Protein AF-X1TSG5-F1 (afdb_monomer)

Solvent-accessible surface area (backbone atoms only — not comparable to full-atom values): 7198 Å² total; per-residue (Å²): 142,58,68,67,60,51,55,52,48,51,54,51,50,53,53,55,69,56,29,47,89,87,35,92,50,82,91,77,89,54,82,40,67,74,37,71,34,46,45,53,66,36,71,48,29,76,45,75,22,54,73,94,37,72,34,69,42,41,59,42,37,41,36,32,68,44,58,48,45,35,33,45,34,32,36,32,93,88,38,83,46,71,48,82,48,80,35,95,41,50,51,71,53,76,47,78,49,90,60,38,81,38,64,100,52,42,22,39,51,62,38,53,35,34,37,26,32,57,57,55,45,58,86,82,37,48,35,36,27,58

Structure (mmCIF, N/CA/C/O backbone):
data_AF-X1TSG5-F1
#
_entry.id   AF-X1TSG5-F1
#
loop_
_atom_site.group_PDB
_atom_site.id
_atom_site.type_symbol
_atom_site.label_atom_id
_atom_site.label_alt_id
_atom_site.label_comp_id
_atom_site.label_asym_id
_atom_site.label_entity_id
_atom_site.label_seq_id
_atom_site.pdbx_PDB_ins_code
_atom_site.Cartn_x
_atom_site.Cartn_y
_atom_site.Cartn_z
_atom_site.occupancy
_atom_site.B_iso_or_equiv
_atom_site.auth_seq_id
_atom_site.auth_comp_id
_atom_site.auth_asym_id
_atom_site.auth_atom_id
_atom_site.pdbx_PDB_model_num
ATOM 1 N N . MET A 1 1 ? -18.269 -28.523 42.821 1.00 56.03 1 MET A N 1
ATOM 2 C CA . MET A 1 1 ? -18.105 -27.081 42.535 1.00 56.03 1 MET A CA 1
ATOM 3 C C . MET A 1 1 ? -17.450 -26.971 41.157 1.00 56.03 1 MET A C 1
ATOM 5 O O . MET A 1 1 ? -16.349 -26.470 41.062 1.00 56.03 1 MET A O 1
ATOM 9 N N . ASP A 1 2 ? -18.082 -27.504 40.095 1.00 59.28 2 ASP A N 1
ATOM 10 C CA . ASP A 1 2 ? -17.309 -27.972 38.916 1.00 59.28 2 ASP A CA 1
ATOM 11 C C . ASP A 1 2 ? -17.832 -27.508 37.549 1.00 59.28 2 ASP A C 1
ATOM 13 O O . ASP A 1 2 ? -17.050 -27.288 36.629 1.00 59.28 2 ASP A O 1
ATOM 17 N N . LYS A 1 3 ? -19.145 -27.295 37.386 1.00 55.69 3 LYS A N 1
ATOM 18 C CA . LYS A 1 3 ? -19.719 -26.964 36.066 1.00 55.69 3 LYS A CA 1
ATOM 19 C C . LYS A 1 3 ? -19.482 -25.511 35.636 1.00 55.69 3 LYS A C 1
ATOM 21 O O . LYS A 1 3 ? -19.275 -25.252 34.456 1.00 55.69 3 LYS A O 1
ATOM 26 N N . HIS A 1 4 ? -19.456 -24.569 36.581 1.00 54.28 4 HIS A N 1
ATOM 27 C CA . HIS A 1 4 ? -19.214 -23.151 36.277 1.00 54.28 4 HIS A CA 1
ATOM 28 C C . HIS A 1 4 ? -17.757 -22.871 35.878 1.00 54.28 4 HIS A C 1
ATOM 30 O O . HIS A 1 4 ? -17.516 -22.068 34.981 1.00 54.28 4 HIS A O 1
ATOM 36 N N . TYR A 1 5 ? -16.794 -23.578 36.477 1.00 60.38 5 TYR A N 1
ATOM 37 C CA . TYR A 1 5 ? -15.380 -23.460 36.112 1.00 60.38 5 TYR A CA 1
ATOM 38 C C . TYR A 1 5 ? -15.077 -24.081 34.745 1.00 60.38 5 TYR A C 1
ATOM 40 O O . TYR A 1 5 ? -14.277 -23.531 33.993 1.00 60.38 5 TYR A O 1
ATOM 48 N N . ALA A 1 6 ? -15.745 -25.184 34.393 1.00 64.56 6 ALA A N 1
ATOM 49 C CA . ALA A 1 6 ? -15.606 -25.803 33.078 1.00 64.56 6 ALA A CA 1
ATOM 50 C C . ALA A 1 6 ? -16.102 -24.881 31.947 1.00 64.56 6 ALA A C 1
ATOM 52 O O . ALA A 1 6 ? -15.381 -24.675 30.974 1.00 64.56 6 ALA A O 1
ATOM 53 N N . LEU A 1 7 ? -17.271 -24.249 32.114 1.00 62.59 7 LEU A N 1
ATOM 54 C CA . LEU A 1 7 ? -17.810 -23.284 31.143 1.00 62.59 7 LEU A CA 1
ATOM 55 C C . LEU A 1 7 ? -16.936 -22.025 31.020 1.00 62.59 7 LEU A C 1
ATOM 57 O O . LEU A 1 7 ? -16.691 -21.545 29.915 1.00 62.59 7 LEU A O 1
ATOM 61 N N . ALA A 1 8 ? -16.416 -21.512 32.140 1.00 73.19 8 ALA A N 1
ATOM 62 C CA . ALA A 1 8 ? -15.492 -20.379 32.127 1.00 73.19 8 ALA A CA 1
ATOM 63 C C . ALA A 1 8 ? -14.174 -20.720 31.409 1.00 73.19 8 ALA A C 1
ATOM 65 O O . ALA A 1 8 ? -13.664 -19.915 30.633 1.00 73.19 8 ALA A O 1
ATOM 66 N N . ARG A 1 9 ? -13.641 -21.931 31.618 1.00 77.06 9 ARG A N 1
ATOM 67 C CA . ARG A 1 9 ? -12.434 -22.417 30.937 1.00 77.06 9 ARG A CA 1
ATOM 68 C C . ARG A 1 9 ? -12.629 -22.514 29.427 1.00 77.06 9 ARG A C 1
ATOM 70 O O . ARG A 1 9 ? -11.741 -22.097 28.693 1.00 77.06 9 ARG A O 1
ATOM 77 N N . GLU A 1 10 ? -13.755 -23.045 28.960 1.00 78.69 10 GLU A N 1
ATOM 78 C CA . GLU A 1 10 ? -14.026 -23.145 27.521 1.00 78.69 10 GLU A CA 1
ATOM 79 C C . GLU A 1 10 ? -14.164 -21.772 26.861 1.00 78.69 10 GLU A C 1
ATOM 81 O O . GLU A 1 10 ? -13.574 -21.549 25.807 1.00 78.69 10 GLU A O 1
ATOM 86 N N . ALA A 1 11 ? -14.845 -20.824 27.509 1.00 77.19 11 ALA A N 1
ATOM 87 C CA . ALA A 1 11 ? -14.944 -19.451 27.017 1.00 77.19 11 ALA A CA 1
ATOM 88 C C . ALA A 1 11 ? -13.571 -18.754 26.947 1.00 77.19 11 ALA A C 1
ATOM 90 O O . ALA A 1 11 ? -13.265 -18.082 25.963 1.00 77.19 11 ALA A O 1
ATOM 91 N N . ILE A 1 12 ? -12.718 -18.954 27.958 1.00 76.25 12 ILE A N 1
ATOM 92 C CA . ILE A 1 12 ? -11.348 -18.418 27.981 1.00 76.25 12 ILE A CA 1
ATOM 93 C C . ILE A 1 12 ? -10.492 -19.051 26.879 1.00 76.25 12 ILE A C 1
ATOM 95 O O . ILE A 1 12 ? -9.780 -18.340 26.176 1.00 76.25 12 ILE A O 1
ATOM 99 N N . LEU A 1 13 ? -10.566 -20.371 26.693 1.00 74.31 13 LEU A N 1
ATOM 100 C CA . LEU A 1 13 ? -9.829 -21.063 25.633 1.00 74.31 13 LEU A CA 1
ATOM 101 C C . LEU A 1 13 ? -10.291 -20.616 24.243 1.00 74.31 13 LEU A C 1
ATOM 103 O O . LEU A 1 13 ? -9.451 -20.355 23.390 1.00 74.31 13 LEU A O 1
ATOM 107 N N . ALA A 1 14 ? -11.599 -20.465 24.027 1.00 69.94 14 ALA A N 1
ATOM 108 C CA . ALA A 1 14 ? -12.146 -19.953 22.774 1.00 69.94 14 ALA A CA 1
ATOM 109 C C . ALA A 1 14 ? -11.679 -18.514 22.487 1.00 69.94 14 ALA A C 1
ATOM 111 O O . ALA A 1 14 ? -11.278 -18.216 21.364 1.00 69.94 14 ALA A O 1
ATOM 112 N N . ALA A 1 15 ? -11.659 -17.645 23.504 1.00 67.44 15 ALA A N 1
ATOM 113 C CA . ALA A 1 15 ? -11.140 -16.284 2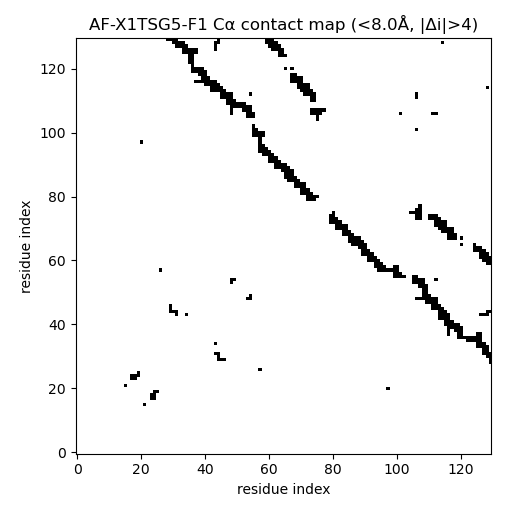3.379 1.00 67.44 15 ALA A CA 1
ATOM 114 C C . ALA A 1 15 ? -9.633 -16.266 23.068 1.00 67.44 15 ALA A C 1
ATOM 116 O O . ALA A 1 15 ? -9.199 -15.534 22.186 1.00 67.44 15 ALA A O 1
ATOM 117 N N . LEU A 1 16 ? -8.834 -17.113 23.724 1.00 66.56 16 LEU A N 1
ATOM 118 C CA . LEU A 1 16 ? -7.397 -17.232 23.452 1.00 66.56 16 LEU A CA 1
ATOM 119 C C . LEU A 1 16 ? -7.114 -17.764 22.041 1.00 66.56 16 LEU A C 1
ATOM 121 O O . LEU A 1 16 ? -6.202 -17.275 21.380 1.00 66.56 16 LEU A O 1
ATOM 125 N N . ILE A 1 17 ? -7.913 -18.717 21.554 1.00 65.69 17 ILE A N 1
ATOM 126 C CA . ILE A 1 17 ? -7.819 -19.229 20.178 1.00 65.69 17 ILE A CA 1
ATOM 127 C C . ILE A 1 17 ? -8.171 -18.136 19.156 1.00 65.69 17 ILE A C 1
ATOM 129 O O . ILE A 1 17 ? -7.580 -18.098 18.079 1.00 65.69 17 ILE A O 1
ATOM 133 N N . ALA A 1 18 ? -9.104 -17.239 19.489 1.00 64.69 18 ALA A N 1
ATOM 134 C CA . ALA A 1 18 ? -9.470 -16.112 18.634 1.00 64.69 18 ALA A CA 1
ATOM 135 C C . ALA A 1 18 ? -8.397 -15.008 18.597 1.00 64.69 18 ALA A C 1
ATOM 137 O O . ALA A 1 18 ? -8.350 -14.233 17.642 1.00 64.69 18 ALA A O 1
ATOM 138 N N . THR A 1 19 ? -7.508 -14.944 19.594 1.00 74.31 19 THR A N 1
ATOM 139 C CA . THR A 1 19 ? -6.415 -13.968 19.597 1.00 74.31 19 THR A CA 1
ATOM 140 C C . THR A 1 19 ? -5.240 -14.413 18.729 1.00 74.31 19 THR A C 1
ATOM 142 O O . THR A 1 19 ? -4.695 -15.505 18.886 1.00 74.31 19 THR A O 1
ATOM 145 N N . ARG A 1 20 ? -4.770 -13.527 17.849 1.00 72.31 20 ARG A N 1
ATOM 146 C CA . ARG A 1 20 ? -3.512 -13.681 17.115 1.00 72.31 20 ARG A CA 1
ATOM 147 C C . ARG A 1 20 ? -2.480 -12.717 17.685 1.00 72.31 20 ARG A C 1
ATOM 149 O O . ARG A 1 20 ? -2.752 -11.532 17.841 1.00 72.31 20 ARG A O 1
ATOM 156 N N . TRP A 1 21 ? -1.305 -13.240 18.040 1.00 78.88 21 TRP A N 1
ATOM 157 C CA . TRP A 1 21 ? -0.237 -12.476 18.710 1.00 78.88 21 TRP A CA 1
ATOM 158 C C . TRP A 1 21 ? -0.706 -11.754 19.990 1.00 78.88 21 TRP A C 1
ATOM 160 O O . TRP A 1 21 ? -0.272 -10.646 20.289 1.00 78.88 21 TRP A O 1
ATOM 170 N N . GLY A 1 22 ? -1.626 -12.377 20.738 1.00 78.81 22 GLY A N 1
ATOM 171 C CA . GLY A 1 22 ? -2.198 -11.803 21.961 1.00 78.81 22 GLY A CA 1
ATOM 172 C C . GLY A 1 22 ? -3.178 -10.648 21.725 1.00 78.81 22 GLY A C 1
ATOM 173 O O . GLY A 1 22 ? -3.524 -9.944 22.670 1.00 78.81 22 GLY A O 1
ATOM 174 N N . ARG A 1 23 ? -3.622 -10.437 20.480 1.00 78.75 23 ARG A N 1
ATOM 175 C CA . ARG A 1 23 ? -4.575 -9.394 20.091 1.00 78.75 23 ARG A CA 1
ATOM 176 C C . ARG A 1 23 ? -5.783 -10.012 19.398 1.00 78.75 23 ARG A C 1
ATOM 178 O O . ARG A 1 23 ? -5.644 -10.996 18.676 1.00 78.75 23 ARG A O 1
ATOM 185 N N . ASP A 1 24 ? -6.959 -9.428 19.595 1.00 84.25 24 ASP A N 1
ATOM 186 C CA . ASP A 1 24 ? -8.172 -9.813 18.866 1.00 84.25 24 ASP A CA 1
ATOM 187 C C . ASP A 1 24 ? -8.114 -9.255 17.436 1.00 84.25 24 ASP A C 1
ATOM 189 O O . ASP A 1 24 ? -8.651 -8.192 17.120 1.00 84.25 24 ASP A O 1
ATOM 193 N N . VAL A 1 25 ? -7.339 -9.931 16.585 1.00 84.69 25 VAL A N 1
ATOM 194 C CA . VAL A 1 25 ? -7.135 -9.564 15.185 1.00 84.69 25 VAL A CA 1
ATOM 195 C C . VAL A 1 25 ? -7.247 -10.783 14.288 1.00 84.69 25 VAL A C 1
ATOM 197 O O . VAL A 1 25 ? -6.820 -11.884 14.628 1.00 84.69 25 VAL A O 1
ATOM 200 N N . SER A 1 26 ? -7.781 -10.561 13.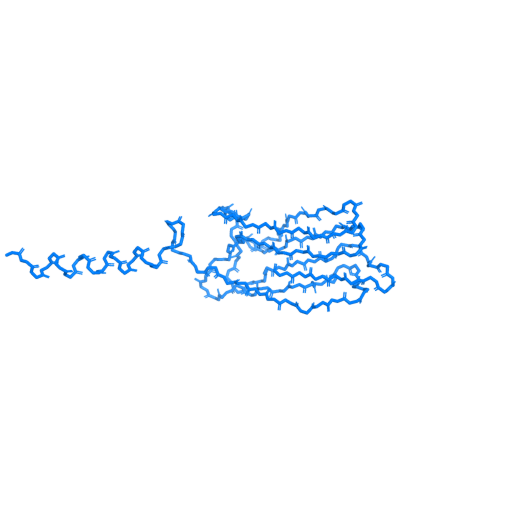090 1.00 82.62 26 SER A N 1
ATOM 201 C CA . SER A 1 26 ? -7.952 -11.586 12.061 1.00 82.62 26 SER A CA 1
ATOM 202 C C . SER A 1 26 ? -7.281 -11.109 10.767 1.00 82.62 26 SER A C 1
ATOM 204 O O . SER A 1 26 ? -7.943 -10.499 9.922 1.00 82.62 26 SER A O 1
ATOM 206 N N . PRO A 1 27 ? -5.950 -11.280 10.634 1.00 84.81 27 PRO A N 1
ATOM 207 C CA . PRO A 1 27 ? -5.220 -10.865 9.442 1.00 84.81 27 PRO A CA 1
ATOM 208 C C . PRO A 1 27 ? -5.685 -11.660 8.219 1.00 84.81 27 PRO A C 1
ATOM 210 O O . PRO A 1 27 ? -5.870 -12.874 8.293 1.00 84.81 27 PRO A O 1
ATOM 213 N N . VAL A 1 28 ? -5.841 -10.976 7.086 1.00 91.25 28 VAL A N 1
ATOM 214 C CA . VAL A 1 28 ? -6.221 -11.580 5.803 1.00 91.25 28 VAL A CA 1
ATOM 215 C C . VAL A 1 28 ? -5.313 -11.017 4.721 1.00 91.25 28 VAL A C 1
ATOM 217 O O . VAL A 1 28 ? -5.260 -9.799 4.553 1.00 91.25 28 VAL A O 1
ATOM 220 N N . TRP A 1 29 ? -4.656 -11.899 3.971 1.00 94.00 29 TRP A N 1
ATOM 221 C CA . TRP A 1 29 ? -3.890 -11.535 2.782 1.00 94.00 29 TRP A CA 1
ATOM 222 C C . TRP A 1 29 ? -4.811 -11.269 1.590 1.00 94.00 29 TRP A C 1
ATOM 224 O O . TRP A 1 29 ? -5.821 -11.955 1.411 1.00 94.00 29 TRP A O 1
ATOM 234 N N . VAL A 1 30 ? -4.469 -10.274 0.772 1.00 96.50 30 VAL A N 1
ATOM 235 C CA . VAL A 1 30 ? -5.082 -10.062 -0.543 1.00 96.50 30 VAL A CA 1
ATOM 236 C C . VAL A 1 30 ? -4.006 -10.278 -1.581 1.00 96.50 30 VAL A C 1
ATOM 238 O O . VAL A 1 30 ? -3.010 -9.577 -1.574 1.00 96.50 30 VAL A O 1
ATOM 241 N N . HIS A 1 31 ? -4.224 -11.222 -2.489 1.00 94.19 31 HIS A N 1
ATOM 242 C CA . HIS A 1 31 ? -3.274 -11.478 -3.561 1.00 94.19 31 HIS A CA 1
ATOM 243 C C . HIS A 1 31 ? -3.748 -10.807 -4.844 1.00 94.19 31 HIS A C 1
ATOM 245 O O . HIS A 1 31 ? -4.783 -11.198 -5.391 1.00 94.19 31 HIS A O 1
ATOM 251 N N . ALA A 1 32 ? -3.032 -9.781 -5.302 1.00 96.44 32 ALA A N 1
ATOM 252 C CA . ALA A 1 32 ? -3.342 -9.129 -6.567 1.00 96.44 32 ALA A CA 1
ATOM 253 C C . ALA A 1 32 ? -2.640 -9.827 -7.737 1.00 96.44 32 ALA A C 1
ATOM 255 O O . ALA A 1 32 ? -1.615 -10.499 -7.583 1.00 96.44 32 ALA A O 1
ATOM 256 N N . ALA A 1 33 ? -3.212 -9.651 -8.927 1.00 97.06 33 ALA A N 1
ATOM 257 C CA . ALA A 1 33 ? -2.564 -10.063 -10.160 1.00 97.06 33 ALA A CA 1
ATOM 258 C C . ALA A 1 33 ? -1.309 -9.217 -10.415 1.00 97.06 33 ALA A C 1
ATOM 260 O O . ALA A 1 33 ? -1.236 -8.046 -10.033 1.00 97.06 33 ALA A O 1
ATOM 261 N N . GLU A 1 34 ? -0.343 -9.817 -11.100 1.00 97.25 34 GLU A N 1
ATOM 262 C CA . GLU A 1 34 ? 0.801 -9.096 -11.642 1.00 97.25 34 GLU A CA 1
ATOM 263 C C . GLU A 1 34 ? 0.343 -8.010 -12.625 1.00 97.25 34 GLU A C 1
ATOM 265 O O . GLU A 1 34 ? -0.650 -8.163 -13.342 1.00 97.25 34 GLU A O 1
ATOM 270 N N . GLN A 1 35 ? 1.088 -6.909 -12.672 1.00 98.25 35 GLN A N 1
ATOM 271 C CA . GLN A 1 35 ? 0.851 -5.814 -13.602 1.00 98.25 35 GLN A CA 1
ATOM 272 C C . GLN A 1 35 ? 2.093 -5.578 -14.453 1.00 98.25 35 GLN A C 1
ATOM 274 O O . GLN A 1 35 ? 3.196 -5.412 -13.933 1.00 98.25 35 GLN A O 1
ATOM 279 N N . THR A 1 36 ? 1.905 -5.531 -15.770 1.00 98.31 36 THR A N 1
ATOM 280 C CA . THR A 1 36 ? 2.963 -5.200 -16.727 1.00 98.31 36 THR A CA 1
ATOM 281 C C . THR A 1 36 ? 2.989 -3.699 -16.973 1.00 98.31 36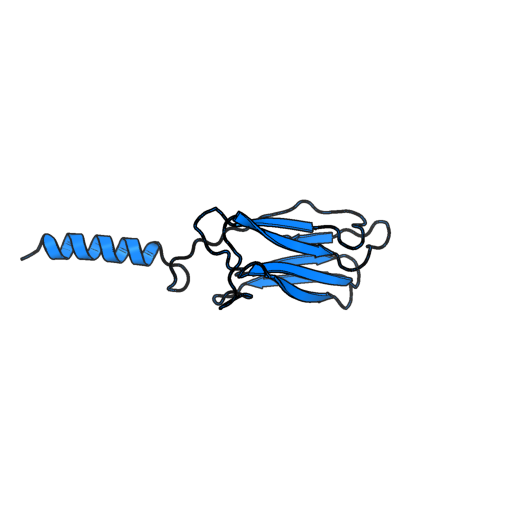 THR A C 1
ATOM 283 O O . THR A 1 36 ? 1.964 -3.107 -17.304 1.00 98.31 36 THR A O 1
ATOM 286 N N . ALA A 1 37 ? 4.172 -3.104 -16.845 1.00 97.75 37 ALA A N 1
ATOM 287 C CA . ALA A 1 37 ? 4.435 -1.685 -17.046 1.00 97.75 37 ALA A CA 1
ATOM 288 C C . ALA A 1 37 ? 3.430 -0.746 -16.326 1.00 97.75 37 ALA A C 1
ATOM 290 O O . ALA A 1 37 ? 2.865 0.144 -16.971 1.00 97.75 37 ALA A O 1
ATOM 291 N N . PRO A 1 38 ? 3.152 -0.926 -15.012 1.00 98.25 38 PRO A N 1
ATOM 292 C CA . PRO A 1 38 ? 2.215 -0.060 -14.302 1.00 98.25 38 PRO A CA 1
ATOM 293 C C . PRO A 1 38 ? 2.678 1.401 -14.328 1.00 98.25 38 PRO A C 1
ATOM 295 O O . PRO A 1 38 ? 3.852 1.717 -14.122 1.00 98.25 38 PRO A O 1
ATOM 298 N N . GLY A 1 39 ? 1.735 2.315 -14.548 1.00 98.44 39 GLY A N 1
ATOM 299 C CA . GLY A 1 39 ? 1.999 3.750 -14.565 1.00 98.44 39 GLY A CA 1
ATOM 300 C C . GLY A 1 39 ? 2.317 4.319 -13.180 1.00 98.44 39 GLY A C 1
ATOM 301 O O . GLY A 1 39 ? 2.142 3.671 -12.144 1.00 98.44 39 GLY A O 1
ATOM 302 N N . ALA A 1 40 ? 2.772 5.572 -13.157 1.00 98.25 40 ALA A N 1
ATOM 303 C CA . ALA A 1 40 ? 2.907 6.327 -11.916 1.00 98.25 40 ALA A CA 1
ATOM 304 C C . ALA A 1 40 ? 1.528 6.500 -11.258 1.00 98.25 40 ALA A C 1
ATOM 306 O O . ALA A 1 40 ? 0.548 6.831 -11.927 1.00 98.25 40 ALA A O 1
ATOM 307 N N . GLY A 1 41 ? 1.444 6.269 -9.950 1.00 98.19 41 GLY A N 1
ATOM 308 C CA . GLY A 1 41 ? 0.192 6.334 -9.197 1.00 98.19 41 GLY A CA 1
ATOM 309 C C . GLY A 1 41 ? -0.727 5.122 -9.373 1.00 98.19 41 GLY A C 1
ATOM 310 O O . GLY A 1 41 ? -1.805 5.097 -8.777 1.00 98.19 41 GLY A O 1
ATOM 311 N N . THR A 1 42 ? -0.337 4.104 -10.147 1.00 98.50 42 THR A N 1
ATOM 312 C CA . THR A 1 42 ? -1.138 2.884 -10.296 1.00 98.50 42 THR A CA 1
ATOM 313 C C . THR A 1 42 ? -1.215 2.121 -8.975 1.00 98.50 42 THR A C 1
ATOM 315 O O . THR A 1 42 ? -0.199 1.825 -8.345 1.00 98.50 42 THR A O 1
ATOM 318 N N . VAL A 1 43 ? -2.434 1.782 -8.553 1.00 98.50 43 VAL A N 1
ATOM 319 C CA . VAL A 1 43 ? -2.671 0.919 -7.393 1.00 98.50 43 VAL A CA 1
ATOM 320 C C . VAL A 1 43 ? -2.426 -0.534 -7.795 1.00 98.50 43 VAL A C 1
ATOM 322 O O . VAL A 1 43 ? -3.082 -1.056 -8.696 1.00 98.50 43 VAL A O 1
ATOM 325 N N . LEU A 1 44 ? -1.485 -1.183 -7.113 1.00 98.38 44 LEU A N 1
ATOM 326 C CA . LEU A 1 44 ? -1.095 -2.569 -7.365 1.00 98.38 44 LEU A CA 1
ATOM 327 C C . LEU A 1 44 ? -1.977 -3.553 -6.591 1.00 98.38 44 LEU A C 1
ATOM 329 O O . LEU A 1 44 ? -2.381 -4.574 -7.135 1.00 98.38 44 LEU A O 1
ATOM 333 N N . VAL A 1 45 ? 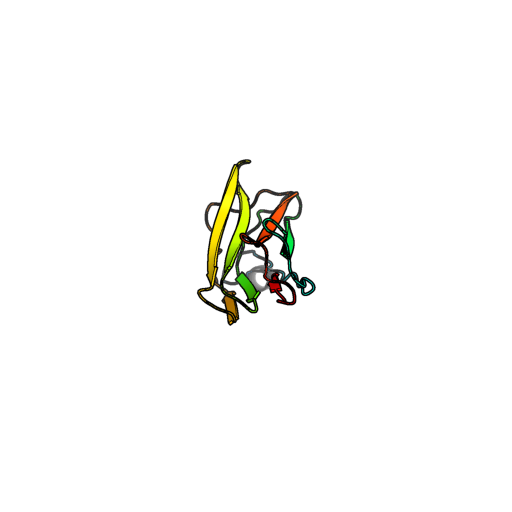-2.338 -3.216 -5.350 1.00 98.50 45 VAL A N 1
ATOM 334 C CA . VAL A 1 45 ? -3.285 -3.989 -4.532 1.00 98.50 45 VAL A CA 1
ATOM 335 C C . VAL A 1 45 ? -4.151 -3.064 -3.687 1.00 98.50 45 VAL A C 1
ATOM 337 O O . VAL A 1 45 ? -3.720 -1.987 -3.270 1.00 98.50 45 VAL A O 1
ATOM 340 N N . THR A 1 46 ? -5.390 -3.494 -3.441 1.00 98.31 46 THR A N 1
ATOM 341 C CA . THR A 1 46 ? -6.348 -2.823 -2.557 1.00 98.31 46 THR A CA 1
ATOM 342 C C . THR A 1 46 ? -6.926 -3.810 -1.554 1.00 98.31 46 THR A C 1
ATOM 344 O O . THR A 1 46 ? -7.452 -4.856 -1.934 1.00 98.31 46 THR A O 1
ATOM 347 N N . LYS A 1 47 ? -6.929 -3.429 -0.277 1.00 97.44 47 LYS A N 1
ATOM 348 C CA . LYS A 1 47 ? -7.693 -4.084 0.782 1.00 97.44 47 LYS A CA 1
ATOM 349 C C . LYS A 1 47 ? -8.668 -3.090 1.398 1.00 97.44 47 LYS A C 1
ATOM 351 O O . LYS A 1 47 ? -8.269 -2.163 2.097 1.00 97.44 47 LYS A O 1
ATOM 356 N N . ALA A 1 48 ? -9.957 -3.319 1.168 1.00 97.31 48 ALA A N 1
ATOM 357 C CA . ALA A 1 48 ? -11.010 -2.575 1.845 1.00 97.31 48 ALA A CA 1
ATOM 358 C C . ALA A 1 48 ? -11.079 -2.961 3.331 1.00 97.31 48 ALA A C 1
ATOM 360 O O . ALA A 1 48 ? -11.109 -4.147 3.685 1.00 97.31 48 ALA A O 1
ATOM 361 N N . VAL A 1 49 ? -11.138 -1.952 4.194 1.00 96.62 49 VAL A N 1
ATOM 362 C CA . VAL A 1 49 ? -11.394 -2.106 5.624 1.00 96.62 49 VAL A CA 1
ATOM 363 C C . VAL A 1 49 ? -12.895 -2.272 5.817 1.00 96.62 49 VAL A C 1
ATOM 365 O O . VAL A 1 49 ? -13.685 -1.403 5.448 1.00 96.62 49 VAL A O 1
ATOM 368 N N . THR A 1 50 ? -13.311 -3.400 6.393 1.00 94.69 50 THR A N 1
ATOM 369 C CA . THR A 1 50 ? -14.728 -3.666 6.669 1.00 94.69 50 THR A CA 1
ATOM 370 C C . THR A 1 50 ? -15.330 -2.561 7.541 1.00 94.69 50 THR A C 1
ATOM 372 O O . THR A 1 50 ? -14.693 -2.087 8.482 1.00 94.69 50 THR A O 1
ATOM 375 N N . ALA A 1 51 ? -16.574 -2.172 7.255 1.00 94.25 51 ALA A N 1
ATOM 376 C CA . ALA A 1 51 ? -17.313 -1.236 8.094 1.00 94.25 51 ALA A CA 1
ATOM 377 C C . ALA A 1 51 ? -17.346 -1.709 9.562 1.00 94.25 51 ALA A C 1
ATOM 379 O O . ALA A 1 51 ? -17.453 -2.904 9.840 1.00 94.25 51 ALA A O 1
ATOM 380 N N . GLY A 1 52 ? -17.224 -0.766 10.498 1.00 93.19 52 GLY A N 1
ATOM 381 C CA . GLY A 1 52 ? -17.159 -1.054 11.934 1.00 93.19 52 GLY A CA 1
ATOM 382 C C . GLY A 1 52 ? -15.843 -1.675 12.422 1.00 93.19 52 GLY A C 1
ATOM 383 O O . GLY A 1 52 ? -15.754 -2.006 13.601 1.00 93.19 52 GLY A O 1
ATOM 384 N N . LYS A 1 53 ? -14.826 -1.836 11.560 1.00 93.94 53 LYS A N 1
ATOM 385 C CA . LYS A 1 53 ? -13.492 -2.323 11.943 1.00 93.94 53 LYS A CA 1
ATOM 386 C C . LYS A 1 53 ? -12.414 -1.267 11.718 1.00 93.94 53 LYS A C 1
ATOM 388 O O . LYS A 1 53 ? -12.521 -0.453 10.808 1.00 93.94 53 LYS A O 1
ATOM 393 N N . THR A 1 54 ? -11.343 -1.356 12.499 1.00 95.94 54 THR A N 1
ATOM 394 C CA . THR A 1 54 ? -10.092 -0.624 12.263 1.00 95.94 54 THR A CA 1
ATOM 395 C C . THR A 1 54 ? -9.149 -1.486 11.427 1.00 95.94 54 THR A C 1
ATOM 397 O O . THR A 1 54 ? -8.946 -2.662 11.732 1.00 95.94 54 THR A O 1
ATOM 400 N N . GLY A 1 55 ? -8.571 -0.923 10.367 1.00 96.56 55 GLY A N 1
ATOM 401 C CA . GLY A 1 55 ? -7.647 -1.639 9.489 1.00 96.56 55 GLY A CA 1
ATOM 402 C C . GLY A 1 55 ? -6.197 -1.542 9.961 1.00 96.56 55 GLY A C 1
ATOM 403 O O . GLY A 1 55 ? -5.594 -0.471 9.914 1.00 96.56 55 GLY A O 1
ATOM 404 N N . TYR A 1 56 ? -5.608 -2.665 10.362 1.00 96.56 56 TYR A N 1
ATOM 405 C CA . TYR A 1 56 ? -4.190 -2.754 10.717 1.00 96.56 56 TYR A CA 1
ATOM 406 C C . TYR A 1 56 ? -3.399 -3.509 9.651 1.00 96.56 56 TYR A C 1
ATOM 408 O O . TYR A 1 56 ? -3.848 -4.544 9.156 1.00 96.56 56 TYR A 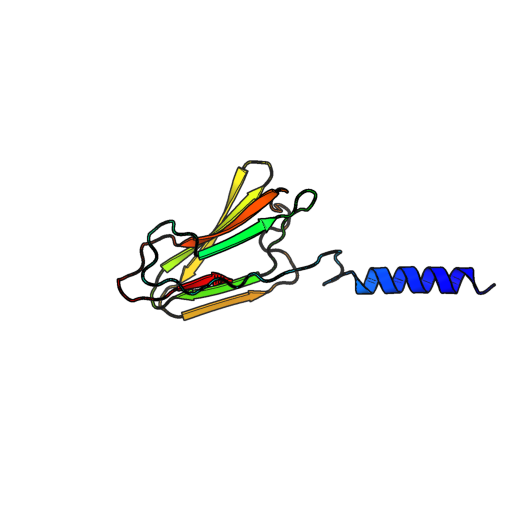O 1
ATOM 416 N N . VAL A 1 57 ? -2.218 -2.992 9.307 1.00 96.94 57 VAL A N 1
ATOM 417 C CA . VAL A 1 57 ? -1.321 -3.608 8.322 1.00 96.94 57 VAL A CA 1
ATOM 418 C C . VAL A 1 57 ? -0.246 -4.398 9.045 1.00 96.94 57 VAL A C 1
ATOM 420 O O . VAL A 1 57 ? 0.651 -3.812 9.640 1.00 96.94 57 VAL A O 1
ATOM 423 N N . TYR A 1 58 ? -0.326 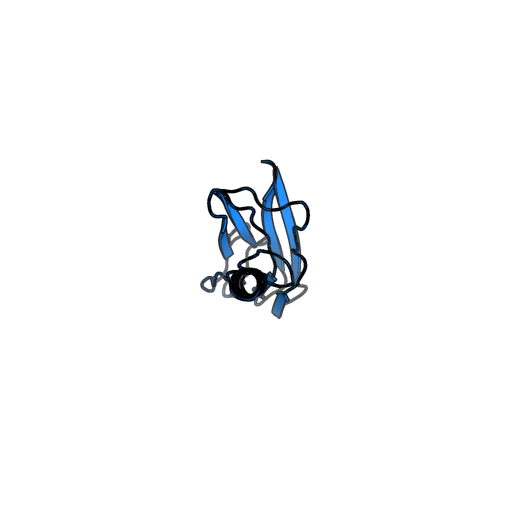-5.721 8.975 1.00 95.75 58 TYR A N 1
ATOM 424 C CA . TYR A 1 58 ? 0.641 -6.622 9.611 1.00 95.75 58 TYR A CA 1
ATOM 425 C C . TYR A 1 58 ? 1.727 -7.126 8.667 1.00 95.75 58 TYR A C 1
ATOM 427 O O . TYR A 1 58 ? 2.690 -7.742 9.109 1.00 95.75 58 TYR A O 1
ATOM 435 N N . GLY A 1 59 ? 1.582 -6.875 7.371 1.00 95.69 59 GLY A N 1
ATOM 436 C CA . GLY A 1 59 ? 2.573 -7.274 6.399 1.00 95.69 59 GLY A CA 1
ATOM 437 C C . GLY A 1 59 ? 2.228 -6.841 4.990 1.00 95.69 59 GLY A C 1
ATOM 438 O O . GLY A 1 59 ? 1.148 -6.300 4.745 1.00 95.69 59 GLY A O 1
ATOM 439 N N . PHE A 1 60 ? 3.183 -7.064 4.100 1.00 97.62 60 PHE A N 1
ATOM 440 C CA . PHE A 1 60 ? 3.050 -6.896 2.661 1.00 97.62 60 PHE A CA 1
ATOM 441 C C . PHE A 1 60 ? 4.048 -7.808 1.947 1.00 97.62 60 PHE A C 1
ATOM 443 O O . PHE A 1 60 ? 5.087 -8.171 2.506 1.00 97.62 60 PHE A O 1
ATOM 450 N N . PHE A 1 61 ? 3.769 -8.092 0.682 1.00 98.12 61 PHE A N 1
ATOM 451 C CA . PHE A 1 61 ? 4.752 -8.589 -0.274 1.00 98.12 61 PHE A CA 1
ATOM 452 C C . PHE A 1 61 ? 4.758 -7.670 -1.491 1.00 98.12 61 PHE A C 1
ATOM 454 O O . PHE A 1 61 ? 3.696 -7.334 -2.008 1.00 98.12 61 PHE A O 1
ATOM 461 N N . ILE A 1 62 ? 5.936 -7.272 -1.967 1.00 98.38 62 ILE A N 1
ATOM 462 C CA . ILE A 1 62 ? 6.089 -6.529 -3.223 1.00 98.38 62 ILE A CA 1
ATOM 463 C C . ILE A 1 62 ? 7.216 -7.168 -4.024 1.00 98.38 62 ILE A C 1
ATOM 465 O O . ILE A 1 62 ? 8.297 -7.404 -3.484 1.00 98.38 62 ILE A O 1
ATOM 469 N N . SER A 1 63 ? 6.988 -7.400 -5.313 1.00 98.38 63 SER A N 1
ATOM 470 C CA . SER A 1 63 ? 8.029 -7.733 -6.282 1.00 98.38 63 SER A CA 1
ATOM 471 C C . SER A 1 63 ? 8.033 -6.725 -7.427 1.00 98.38 63 SER A C 1
ATOM 473 O O . SER A 1 63 ? 6.988 -6.225 -7.849 1.00 98.38 63 SER A O 1
ATOM 475 N N . ALA A 1 64 ? 9.227 -6.404 -7.912 1.00 98.38 64 ALA A N 1
ATOM 476 C CA . ALA A 1 64 ? 9.437 -5.487 -9.020 1.00 98.38 64 ALA A CA 1
ATOM 477 C C . ALA A 1 64 ? 10.691 -5.885 -9.797 1.00 98.38 64 ALA A C 1
ATOM 479 O O . ALA A 1 64 ? 11.684 -6.302 -9.206 1.00 98.38 64 ALA A O 1
ATOM 480 N N . GLN A 1 65 ? 10.677 -5.743 -11.119 1.00 98.44 65 GLN A N 1
ATOM 481 C CA . GLN A 1 65 ? 11.815 -6.113 -11.972 1.00 98.44 65 GLN A CA 1
ATOM 482 C C . GLN A 1 65 ? 12.857 -4.992 -12.149 1.00 98.44 65 GLN A C 1
ATOM 484 O O . GLN A 1 65 ? 13.847 -5.176 -12.852 1.00 98.44 65 GLN A O 1
ATOM 489 N N . GLU A 1 66 ? 12.683 -3.850 -11.481 1.00 98.38 66 GLU A N 1
ATOM 490 C CA . GLU A 1 66 ? 13.595 -2.703 -11.535 1.00 98.38 66 GLU A CA 1
ATOM 491 C C . GLU A 1 66 ? 13.602 -1.906 -10.221 1.00 98.38 66 GLU A C 1
ATOM 493 O O . GLU A 1 66 ? 12.842 -2.200 -9.297 1.00 98.38 66 GLU A O 1
ATOM 498 N N . ALA A 1 67 ? 14.478 -0.901 -10.138 1.00 98.12 67 ALA A N 1
ATOM 499 C CA . ALA A 1 67 ? 14.490 0.052 -9.034 1.00 98.12 67 ALA A CA 1
ATOM 500 C C . ALA A 1 67 ? 13.227 0.919 -9.062 1.00 98.12 67 ALA A C 1
ATOM 502 O O . ALA A 1 67 ? 12.875 1.464 -10.108 1.00 98.12 67 ALA A O 1
ATOM 503 N N . ASN A 1 68 ? 12.560 1.070 -7.920 1.00 97.62 68 ASN A N 1
ATOM 504 C CA . ASN A 1 68 ? 11.349 1.873 -7.824 1.00 97.62 68 ASN A CA 1
ATOM 505 C C . ASN A 1 68 ? 10.957 2.180 -6.372 1.00 97.62 68 ASN A C 1
ATOM 507 O O . ASN A 1 68 ? 11.406 1.520 -5.438 1.00 97.62 68 ASN A O 1
ATOM 511 N N . ASP A 1 69 ? 10.044 3.129 -6.200 1.00 98.00 69 ASP A N 1
ATOM 512 C CA . ASP A 1 69 ? 9.410 3.421 -4.923 1.00 98.00 69 ASP A CA 1
ATOM 513 C C . ASP A 1 69 ? 7.944 2.978 -4.939 1.00 98.00 69 ASP A C 1
ATOM 515 O O . ASP A 1 69 ? 7.218 3.134 -5.926 1.00 98.00 69 ASP A O 1
ATOM 519 N N . PHE A 1 70 ? 7.485 2.497 -3.789 1.00 98.56 70 PHE A N 1
ATOM 520 C CA . PHE A 1 70 ? 6.094 2.148 -3.537 1.00 98.56 70 PHE A CA 1
ATOM 521 C C . PHE A 1 70 ? 5.588 2.875 -2.296 1.00 98.56 70 PHE A C 1
ATOM 523 O O . PHE A 1 70 ? 6.345 3.187 -1.371 1.00 98.56 70 PHE A O 1
ATOM 530 N N . LEU A 1 71 ? 4.286 3.134 -2.261 1.00 98.56 71 LEU A N 1
ATOM 531 C CA . LEU A 1 71 ? 3.608 3.694 -1.100 1.00 98.56 71 LEU A CA 1
ATOM 532 C C . LEU A 1 71 ? 2.561 2.714 -0.592 1.00 98.56 71 LEU A C 1
ATOM 534 O O . LEU A 1 71 ? 1.613 2.410 -1.309 1.00 98.56 71 LEU A O 1
ATOM 538 N N . LEU A 1 72 ? 2.705 2.282 0.657 1.00 98.50 72 LEU A N 1
ATOM 539 C CA . LEU A 1 72 ? 1.613 1.698 1.428 1.00 98.50 72 LEU A CA 1
ATOM 540 C C . LEU A 1 72 ? 0.762 2.850 1.971 1.00 98.50 72 LEU A C 1
ATOM 542 O O . LEU A 1 72 ? 1.250 3.611 2.804 1.00 98.50 72 LEU A O 1
ATOM 546 N N . ASN A 1 73 ? -0.480 2.987 1.511 1.00 98.75 73 ASN A N 1
ATOM 547 C CA . ASN A 1 73 ? -1.375 4.100 1.830 1.00 98.75 73 ASN A CA 1
ATOM 548 C C . ASN A 1 73 ? -2.584 3.641 2.637 1.00 98.75 73 ASN A C 1
ATOM 550 O O . ASN A 1 73 ? -3.087 2.536 2.439 1.00 98.75 73 ASN A O 1
ATOM 554 N N . TRP A 1 74 ? -3.079 4.517 3.507 1.00 98.75 74 TRP A N 1
ATOM 555 C CA . TRP A 1 74 ? -4.347 4.349 4.211 1.00 98.75 74 TRP A CA 1
ATOM 556 C C . TRP A 1 74 ? -4.891 5.705 4.676 1.00 98.75 74 TRP A C 1
ATOM 558 O O . TRP A 1 74 ? -4.176 6.707 4.662 1.00 98.75 74 TRP A O 1
ATOM 568 N N . THR A 1 75 ? -6.145 5.748 5.120 1.00 98.75 75 THR A N 1
ATOM 569 C CA . THR A 1 75 ? -6.739 6.935 5.757 1.00 98.75 75 THR A CA 1
ATOM 570 C C . THR A 1 75 ? -6.911 6.670 7.244 1.00 98.75 75 THR A C 1
ATOM 572 O O . THR A 1 75 ? -7.380 5.599 7.608 1.00 98.75 75 THR A O 1
ATOM 575 N N . SER A 1 76 ? -6.521 7.612 8.102 1.00 98.56 76 SER A N 1
ATOM 576 C CA . SER A 1 76 ? -6.688 7.510 9.556 1.00 98.56 76 SER A CA 1
ATOM 577 C C . SER A 1 76 ? -7.148 8.848 10.125 1.00 98.56 76 SER A C 1
ATOM 579 O O . SER A 1 76 ? -6.502 9.876 9.890 1.00 98.56 76 SER A O 1
ATOM 581 N N . GLY A 1 77 ? -8.272 8.850 10.842 1.00 97.81 77 GLY A N 1
ATOM 582 C CA . GLY A 1 77 ? -8.911 10.067 11.341 1.00 97.81 77 GLY A CA 1
ATOM 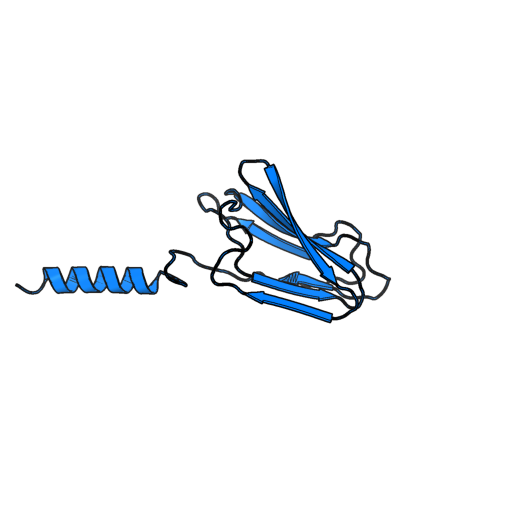583 C C . GLY A 1 77 ? -9.317 11.032 10.221 1.00 97.81 77 GLY A C 1
ATOM 584 O O . GLY A 1 77 ? -9.207 12.244 10.392 1.00 97.81 77 GLY A O 1
ATOM 585 N N . GLY A 1 78 ? -9.698 10.514 9.049 1.00 97.56 78 GLY A N 1
ATOM 586 C CA . GLY A 1 78 ? -10.039 11.301 7.860 1.00 97.56 78 GLY A CA 1
ATOM 587 C C . GLY A 1 78 ? -8.842 11.882 7.098 1.00 97.56 78 GLY A C 1
ATOM 588 O O . GLY A 1 78 ? -9.031 12.518 6.063 1.00 97.56 78 GLY A O 1
ATOM 589 N N . ALA A 1 79 ? -7.610 11.661 7.564 1.00 98.44 79 ALA A N 1
ATOM 590 C CA . ALA A 1 79 ? -6.397 12.152 6.916 1.00 98.44 79 ALA A CA 1
ATOM 591 C C . ALA A 1 79 ? -5.651 11.027 6.189 1.00 98.44 79 ALA A C 1
ATOM 593 O O . ALA A 1 79 ? -5.460 9.941 6.739 1.00 98.44 79 ALA A O 1
ATOM 594 N N . ALA A 1 80 ? -5.160 11.307 4.980 1.00 98.31 80 ALA A N 1
ATOM 595 C CA . ALA A 1 80 ? -4.306 10.380 4.242 1.00 98.31 80 ALA A CA 1
ATOM 596 C C . ALA A 1 80 ? -2.969 10.159 4.971 1.00 98.31 80 ALA A C 1
ATOM 598 O O . ALA A 1 80 ? -2.349 11.100 5.477 1.00 98.31 80 ALA A O 1
ATOM 599 N N . LYS A 1 81 ? -2.525 8.905 5.011 1.00 98.62 81 LYS A N 1
ATOM 600 C CA . LYS A 1 81 ? -1.271 8.437 5.604 1.00 98.62 81 LYS A CA 1
ATOM 601 C C . LYS A 1 81 ? -0.568 7.509 4.623 1.00 98.62 81 LYS A C 1
ATOM 603 O O . LYS A 1 81 ? -1.218 6.823 3.834 1.00 98.62 81 LYS A O 1
ATOM 608 N N . SER A 1 82 ? 0.758 7.467 4.693 1.00 98.12 82 SER A N 1
ATOM 609 C CA . SER A 1 82 ? 1.537 6.543 3.881 1.00 98.12 82 SER A CA 1
ATOM 610 C C . SER A 1 82 ? 2.858 6.139 4.532 1.00 98.12 82 SER A C 1
ATOM 612 O O . SER A 1 82 ? 3.387 6.827 5.408 1.00 98.12 82 SER A O 1
ATOM 614 N N . LYS A 1 83 ? 3.398 5.003 4.085 1.00 97.69 83 LYS A N 1
ATOM 615 C CA . LYS A 1 83 ? 4.790 4.593 4.293 1.00 97.69 83 LYS A CA 1
ATOM 616 C C . LYS A 1 83 ? 5.430 4.296 2.949 1.00 97.69 83 LYS A C 1
ATOM 618 O O . LYS A 1 83 ? 4.832 3.619 2.116 1.00 97.69 83 LYS A O 1
ATOM 623 N N . ARG A 1 84 ? 6.653 4.787 2.763 1.00 97.75 84 ARG A N 1
ATOM 624 C CA . ARG A 1 84 ? 7.449 4.530 1.564 1.00 97.75 84 ARG A CA 1
ATOM 625 C C . ARG A 1 84 ? 8.245 3.238 1.711 1.00 97.75 84 ARG A C 1
ATOM 627 O O . ARG A 1 84 ? 8.835 2.998 2.760 1.00 97.75 84 ARG A O 1
ATOM 634 N N . ILE A 1 85 ? 8.269 2.454 0.641 1.00 97.75 85 ILE A N 1
ATOM 635 C CA . ILE A 1 85 ? 9.061 1.236 0.486 1.00 97.75 85 ILE A CA 1
ATOM 636 C C . ILE A 1 85 ? 9.941 1.455 -0.748 1.00 97.75 85 ILE A C 1
ATOM 638 O O . ILE A 1 85 ? 9.417 1.739 -1.822 1.00 97.75 85 ILE A O 1
ATOM 642 N N . VAL A 1 86 ? 11.261 1.391 -0.579 1.00 97.19 86 VAL A N 1
ATOM 643 C CA . VAL A 1 86 ? 12.248 1.779 -1.602 1.00 97.19 86 VAL A CA 1
ATOM 644 C C . VAL A 1 86 ? 12.964 0.541 -2.122 1.00 97.19 86 VAL A C 1
ATOM 646 O O . VAL A 1 86 ? 13.497 -0.237 -1.332 1.00 97.19 86 VAL A O 1
ATOM 649 N N . PHE A 1 87 ? 13.002 0.373 -3.440 1.00 97.88 87 PHE A N 1
ATOM 650 C CA . PHE A 1 87 ? 13.749 -0.677 -4.125 1.00 97.88 87 PHE A CA 1
ATOM 651 C C . PHE A 1 87 ? 14.903 -0.030 -4.895 1.00 97.88 87 PHE A C 1
ATOM 653 O O . PHE A 1 87 ? 14.688 0.719 -5.843 1.00 97.88 87 PHE A O 1
ATOM 660 N N . GLY A 1 88 ? 16.145 -0.343 -4.512 1.00 97.25 88 GLY A N 1
ATOM 661 C CA . GLY A 1 88 ? 17.344 0.129 -5.223 1.00 97.25 88 GLY A CA 1
ATOM 662 C C . GLY A 1 88 ? 17.632 -0.609 -6.540 1.00 97.25 88 GLY A C 1
ATOM 663 O O . GLY A 1 88 ? 18.550 -0.236 -7.263 1.00 97.25 88 GLY A O 1
ATOM 664 N N . GLY A 1 89 ? 16.869 -1.658 -6.843 1.00 97.25 89 GLY A N 1
ATOM 665 C CA . GLY A 1 89 ? 16.983 -2.512 -8.021 1.00 97.25 89 GLY A CA 1
ATOM 666 C C . GLY A 1 89 ? 15.839 -3.524 -8.046 1.00 97.25 89 GLY A C 1
ATOM 667 O O . GLY A 1 89 ? 15.030 -3.563 -7.119 1.00 97.25 89 GLY A O 1
ATOM 668 N N . GLY A 1 90 ? 15.785 -4.347 -9.094 1.00 97.62 90 GLY A N 1
ATOM 669 C CA . GLY A 1 90 ? 14.795 -5.419 -9.178 1.00 97.62 90 GLY A CA 1
ATOM 670 C C . GLY A 1 90 ? 14.954 -6.441 -8.048 1.00 97.62 90 GLY A C 1
ATOM 671 O O . GLY A 1 90 ? 16.069 -6.754 -7.627 1.00 97.62 90 GLY A O 1
ATOM 672 N N . GLY A 1 91 ? 13.836 -6.964 -7.557 1.00 97.75 91 GLY A N 1
ATOM 673 C CA . GLY A 1 91 ? 13.798 -7.934 -6.474 1.00 97.75 91 GLY A CA 1
ATOM 674 C C . GLY A 1 91 ? 12.408 -8.089 -5.869 1.00 97.75 91 GLY A C 1
ATOM 675 O O . GLY A 1 91 ? 11.394 -7.710 -6.455 1.00 97.75 91 GLY A O 1
ATOM 676 N N . SER A 1 92 ? 12.374 -8.649 -4.664 1.00 97.62 92 SER A N 1
ATOM 677 C CA . SER A 1 92 ? 11.159 -8.806 -3.870 1.00 97.62 92 SER A CA 1
ATOM 678 C C . SER A 1 92 ? 11.439 -8.527 -2.402 1.00 97.62 92 SER A C 1
ATOM 680 O O . SER A 1 92 ? 12.494 -8.903 -1.894 1.00 97.62 92 SER A O 1
ATOM 682 N N . THR A 1 93 ? 10.480 -7.917 -1.714 1.00 97.19 93 THR A N 1
ATOM 683 C CA . THR A 1 93 ? 10.504 -7.733 -0.261 1.00 97.19 93 THR A CA 1
ATOM 684 C C . THR A 1 93 ? 9.208 -8.256 0.331 1.00 97.19 93 THR A C 1
ATOM 686 O O . THR A 1 93 ? 8.124 -7.892 -0.122 1.00 97.19 93 THR A O 1
ATOM 689 N N . GLU A 1 94 ? 9.336 -9.067 1.374 1.00 96.31 94 GLU A N 1
ATOM 690 C CA . GLU A 1 94 ? 8.239 -9.454 2.250 1.00 96.31 94 GLU A CA 1
ATOM 691 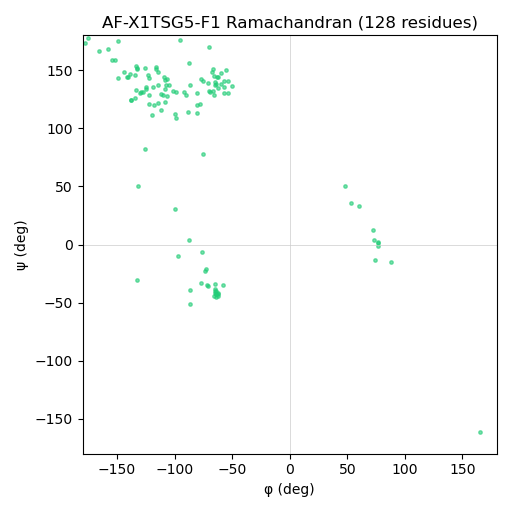C C . GLU A 1 94 ? 8.495 -8.881 3.643 1.00 96.31 94 GLU A C 1
ATOM 693 O O . GLU A 1 94 ? 9.617 -8.915 4.153 1.00 96.31 94 GLU A O 1
ATOM 698 N N . CYS A 1 95 ? 7.448 -8.353 4.262 1.00 94.56 95 CYS A N 1
ATOM 699 C CA . CYS A 1 95 ? 7.455 -7.955 5.658 1.00 94.56 95 CYS A CA 1
ATOM 700 C C . CYS A 1 95 ? 6.236 -8.572 6.331 1.00 94.56 95 CYS A C 1
ATOM 702 O O . CYS A 1 95 ? 5.124 -8.426 5.830 1.00 94.56 95 CYS A O 1
ATOM 704 N N . VAL A 1 96 ? 6.445 -9.232 7.468 1.00 93.44 96 VAL A N 1
ATOM 705 C CA . VAL A 1 96 ? 5.380 -9.697 8.356 1.00 93.44 96 VAL A CA 1
ATOM 706 C C . VAL A 1 96 ? 5.819 -9.418 9.782 1.00 93.44 96 VAL A C 1
ATOM 708 O O . VAL A 1 96 ? 6.888 -9.863 10.197 1.00 93.44 96 VAL A O 1
ATOM 711 N N . ASP A 1 97 ? 4.998 -8.693 10.530 1.00 91.25 97 ASP A N 1
ATOM 712 C CA . ASP A 1 97 ? 5.280 -8.326 11.911 1.00 91.25 97 ASP A CA 1
ATOM 713 C C . ASP A 1 97 ? 4.059 -8.605 12.797 1.00 91.25 97 ASP A C 1
ATOM 715 O O . ASP A 1 97 ? 2.908 -8.598 12.359 1.00 91.25 97 ASP A O 1
ATOM 719 N N . THR A 1 98 ? 4.331 -8.880 14.066 1.00 88.44 98 THR A N 1
ATOM 720 C CA . THR A 1 98 ? 3.332 -9.006 15.130 1.00 88.44 98 THR A CA 1
ATOM 721 C C . THR A 1 98 ? 2.757 -7.654 15.562 1.00 88.44 98 THR A C 1
ATOM 723 O O . THR A 1 98 ? 1.650 -7.596 16.102 1.00 88.44 98 THR A O 1
ATOM 726 N N . VAL A 1 99 ? 3.489 -6.565 15.312 1.00 91.31 99 VAL A N 1
ATOM 727 C CA . VAL A 1 99 ? 3.057 -5.181 15.516 1.00 91.31 99 VAL A CA 1
ATOM 728 C C . VAL A 1 99 ? 2.663 -4.588 14.170 1.00 91.31 99 VAL A C 1
ATOM 730 O O . VAL A 1 99 ? 3.391 -4.705 13.189 1.00 91.31 99 VAL A O 1
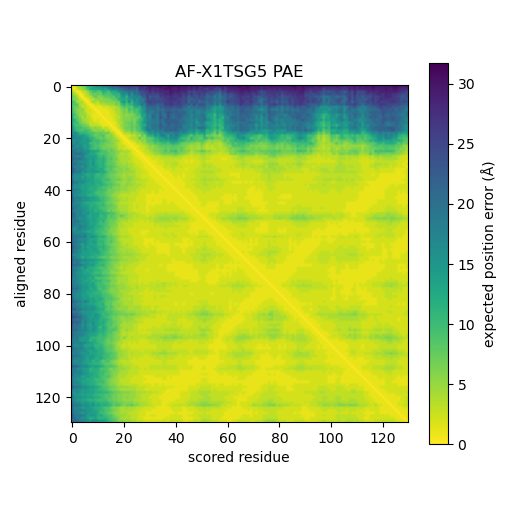ATOM 733 N N . ALA A 1 100 ? 1.503 -3.936 14.109 1.00 94.81 100 ALA A N 1
ATOM 734 C CA . ALA A 1 100 ? 1.047 -3.354 12.859 1.00 94.81 100 ALA A CA 1
ATOM 735 C C . ALA A 1 100 ? 1.983 -2.221 12.408 1.00 94.81 100 ALA A C 1
ATOM 737 O O . ALA A 1 100 ? 2.383 -1.365 13.195 1.00 94.81 100 ALA A O 1
ATOM 738 N N . LEU A 1 101 ? 2.271 -2.141 11.111 1.00 96.06 101 LEU A N 1
ATOM 739 C CA . LEU A 1 101 ? 3.060 -1.056 10.531 1.00 96.06 101 LEU A CA 1
ATOM 740 C C . LEU A 1 101 ? 2.413 0.310 10.816 1.00 96.06 101 LEU A C 1
ATOM 742 O O . LEU A 1 101 ? 3.108 1.301 11.040 1.00 96.06 101 LEU A O 1
ATOM 746 N N . ASN A 1 102 ? 1.082 0.371 10.838 1.00 97.06 102 ASN A N 1
ATOM 747 C CA . ASN A 1 102 ? 0.300 1.558 11.178 1.00 97.06 102 ASN A CA 1
ATOM 748 C C . ASN A 1 102 ? -0.223 1.547 12.627 1.00 97.06 102 ASN A C 1
ATOM 750 O O . ASN A 1 102 ? -1.292 2.096 12.898 1.00 97.06 102 ASN A O 1
ATOM 754 N N . GLU A 1 103 ? 0.501 0.925 13.561 1.00 95.31 103 GLU A N 1
ATOM 755 C CA . GLU A 1 103 ? 0.147 0.929 14.985 1.00 95.31 103 GLU A CA 1
ATOM 756 C C . GLU A 1 103 ? -0.126 2.358 15.495 1.00 95.31 103 GLU A C 1
ATOM 758 O O . GLU A 1 103 ? 0.578 3.311 15.157 1.00 95.31 103 GLU A O 1
ATOM 763 N N . GLY A 1 104 ? -1.196 2.519 16.281 1.00 95.75 104 GLY A N 1
ATOM 764 C CA . GLY A 1 104 ? -1.657 3.820 16.786 1.00 95.75 104 GLY A CA 1
ATOM 765 C C . GLY A 1 104 ? -2.347 4.721 15.751 1.00 95.75 104 GLY A C 1
ATOM 766 O O . GLY A 1 104 ? -3.019 5.672 16.137 1.00 95.75 104 GLY A O 1
ATOM 767 N N . LEU A 1 105 ? -2.243 4.409 14.456 1.00 97.88 105 LEU A N 1
ATOM 768 C CA . LEU A 1 105 ? -2.847 5.147 13.340 1.00 97.88 105 LEU A CA 1
ATOM 769 C C . LEU A 1 105 ? -3.567 4.180 12.391 1.00 97.88 105 LEU A C 1
ATOM 771 O O . LEU A 1 105 ? -3.337 4.186 11.180 1.00 97.88 105 LEU A O 1
ATOM 775 N N . GLY A 1 106 ? -4.413 3.318 12.958 1.00 97.56 106 GLY A N 1
ATOM 776 C CA . GLY A 1 106 ? -5.188 2.334 12.209 1.00 97.56 106 GLY A CA 1
ATOM 777 C C . GLY A 1 106 ? -6.040 2.977 11.111 1.00 97.56 106 GLY A C 1
ATOM 778 O O . GLY A 1 106 ? -6.457 4.132 11.226 1.00 97.56 106 GLY A O 1
ATOM 779 N N . ALA A 1 107 ? -6.275 2.230 10.036 1.00 98.31 107 ALA A N 1
ATOM 780 C CA . ALA A 1 107 ? -7.071 2.691 8.914 1.00 98.31 107 ALA A CA 1
ATOM 781 C C . ALA A 1 107 ? -8.556 2.776 9.281 1.00 98.31 107 ALA A C 1
ATOM 783 O O . ALA A 1 107 ? -9.090 1.885 9.950 1.00 98.31 107 ALA A O 1
ATOM 784 N N . ASP A 1 108 ? -9.209 3.837 8.822 1.00 98.50 108 ASP A N 1
ATOM 785 C CA . ASP A 1 108 ? -10.603 4.130 9.121 1.00 98.50 108 ASP A CA 1
ATOM 786 C C . ASP A 1 108 ? -11.534 3.074 8.512 1.00 98.50 108 ASP A C 1
ATOM 788 O O . ASP A 1 108 ? -11.314 2.568 7.403 1.00 98.50 108 ASP A O 1
ATOM 792 N N . ALA A 1 109 ? -12.616 2.770 9.226 1.00 97.75 109 ALA A N 1
ATOM 793 C CA . ALA A 1 109 ? -13.635 1.838 8.767 1.00 97.75 109 ALA A CA 1
ATOM 794 C C . ALA A 1 109 ? -14.223 2.268 7.413 1.00 97.75 109 ALA A C 1
ATOM 796 O O . ALA A 1 109 ? -14.560 3.433 7.213 1.00 97.75 109 ALA A O 1
ATOM 797 N N . GLY A 1 110 ? -14.386 1.319 6.489 1.00 97.06 110 GLY A N 1
ATOM 798 C CA . GLY A 1 110 ? -14.931 1.590 5.155 1.00 97.06 110 GLY A CA 1
ATOM 799 C C . GLY A 1 110 ? -13.957 2.262 4.180 1.00 97.06 110 GLY A C 1
ATOM 800 O O . GLY A 1 110 ? -14.351 2.543 3.051 1.00 97.06 110 GLY A O 1
ATOM 801 N N . THR A 1 111 ? -12.705 2.513 4.579 1.00 98.31 111 THR A N 1
ATOM 802 C CA . THR A 1 111 ? -11.665 3.039 3.680 1.00 98.31 111 THR A CA 1
ATOM 803 C C . THR A 1 111 ? -10.803 1.924 3.091 1.00 98.31 111 THR A C 1
ATOM 805 O O . THR A 1 111 ? -10.964 0.747 3.419 1.00 98.31 111 THR A O 1
ATOM 808 N N . ASN A 1 112 ? -9.887 2.286 2.194 1.00 98.38 112 ASN A N 1
ATOM 809 C CA . ASN A 1 112 ? -8.973 1.350 1.555 1.00 98.38 112 ASN A CA 1
ATOM 810 C C . ASN A 1 112 ? -7.560 1.495 2.113 1.00 98.38 112 ASN A C 1
ATOM 812 O O . ASN A 1 112 ? -7.069 2.604 2.328 1.00 98.38 112 ASN A O 1
ATOM 816 N N . ILE A 1 113 ? -6.895 0.355 2.257 1.00 98.56 113 ILE A N 1
ATOM 817 C CA . ILE A 1 113 ? -5.443 0.256 2.340 1.00 98.56 113 ILE A CA 1
ATOM 818 C C . ILE A 1 113 ? -4.953 -0.142 0.948 1.00 98.56 113 ILE A C 1
ATOM 820 O O . ILE A 1 113 ? -5.501 -1.075 0.352 1.00 98.56 113 ILE A O 1
ATOM 824 N N . THR A 1 114 ? -3.954 0.552 0.411 1.00 98.75 114 THR A N 1
ATOM 825 C CA . THR A 1 114 ? -3.427 0.270 -0.932 1.00 98.75 114 THR A CA 1
ATOM 826 C C . THR A 1 114 ? -1.911 0.230 -0.956 1.00 98.75 114 THR A C 1
ATOM 828 O O . THR A 1 114 ? -1.257 0.894 -0.156 1.00 98.75 114 THR A O 1
ATOM 831 N N . ILE A 1 115 ? -1.348 -0.508 -1.913 1.00 98.75 115 ILE A N 1
ATOM 832 C CA . ILE A 1 115 ? 0.048 -0.331 -2.324 1.00 98.75 115 ILE A CA 1
ATOM 833 C C . ILE A 1 115 ? 0.030 0.308 -3.703 1.00 98.75 115 ILE A C 1
ATOM 835 O O . ILE A 1 115 ? -0.578 -0.221 -4.634 1.00 98.75 115 ILE A O 1
ATOM 839 N N . THR A 1 116 ? 0.674 1.460 -3.818 1.00 98.56 116 THR A N 1
ATOM 840 C CA . THR A 1 116 ? 0.672 2.279 -5.025 1.00 98.56 116 THR A CA 1
ATOM 841 C C . THR A 1 116 ? 2.081 2.419 -5.566 1.00 98.56 116 THR A C 1
ATOM 843 O O . THR A 1 116 ? 3.023 2.686 -4.820 1.00 98.56 116 THR A O 1
ATOM 846 N N . ASN A 1 117 ? 2.198 2.272 -6.878 1.00 98.00 117 ASN A N 1
ATOM 847 C CA . ASN A 1 117 ? 3.407 2.538 -7.625 1.00 98.00 117 ASN A CA 1
ATOM 848 C C . ASN A 1 117 ? 3.718 4.047 -7.658 1.00 98.00 117 ASN A C 1
ATOM 850 O O . ASN A 1 117 ? 2.831 4.840 -7.976 1.00 98.00 117 ASN A O 1
ATOM 854 N N . VAL A 1 118 ? 4.949 4.466 -7.355 1.00 98.00 118 VAL A N 1
ATOM 855 C CA . VAL A 1 118 ? 5.318 5.894 -7.382 1.00 98.00 118 VAL A CA 1
ATOM 856 C C . VAL A 1 118 ? 5.748 6.334 -8.777 1.00 98.00 118 VAL A C 1
ATOM 858 O O . VAL A 1 118 ? 5.215 7.318 -9.290 1.00 98.00 118 VAL A O 1
ATOM 861 N N . THR A 1 119 ? 6.669 5.605 -9.404 1.00 97.19 119 THR A N 1
ATOM 862 C CA . THR A 1 119 ? 7.212 5.942 -10.727 1.00 97.19 119 THR A CA 1
ATOM 863 C C . THR A 1 119 ? 6.686 4.969 -11.769 1.00 97.19 119 THR A C 1
ATOM 865 O O . THR A 1 119 ? 6.551 3.780 -11.497 1.00 97.19 119 THR A O 1
ATOM 868 N N . ALA A 1 120 ? 6.382 5.457 -12.973 1.00 97.94 120 ALA A N 1
ATOM 869 C CA . ALA A 1 120 ? 5.975 4.581 -14.066 1.00 97.94 120 ALA A CA 1
ATOM 870 C C . ALA A 1 120 ? 7.060 3.531 -14.334 1.00 97.94 120 ALA A C 1
ATOM 872 O O . ALA A 1 120 ? 8.235 3.872 -14.454 1.00 97.94 120 ALA A O 1
ATOM 873 N N . ALA A 1 121 ? 6.649 2.270 -14.405 1.00 98.00 121 ALA A N 1
ATOM 874 C CA . ALA A 1 121 ? 7.534 1.168 -14.731 1.00 98.00 121 ALA A CA 1
ATOM 875 C C . ALA A 1 121 ? 8.019 1.269 -16.180 1.00 98.00 121 ALA A C 1
ATOM 877 O O . ALA A 1 121 ? 7.289 1.716 -17.073 1.00 98.00 121 ALA A O 1
ATOM 878 N N . THR A 1 122 ? 9.237 0.799 -16.420 1.00 98.12 122 THR A N 1
ATOM 879 C CA . THR A 1 122 ? 9.774 0.635 -17.767 1.00 98.12 122 THR A CA 1
ATOM 880 C C . THR A 1 122 ? 8.937 -0.397 -18.529 1.00 98.12 122 THR A C 1
ATOM 882 O O . THR A 1 122 ? 8.436 -1.375 -17.968 1.00 98.12 122 THR A O 1
ATOM 885 N N . ALA A 1 123 ? 8.758 -0.180 -19.834 1.00 97.94 123 ALA A N 1
ATOM 886 C CA . ALA A 1 123 ? 7.975 -1.076 -20.678 1.00 97.94 123 ALA A CA 1
ATOM 887 C C . ALA A 1 123 ? 8.471 -2.531 -20.569 1.00 97.94 123 ALA A C 1
ATOM 889 O O . ALA A 1 123 ? 9.661 -2.802 -20.707 1.00 97.94 123 ALA A O 1
ATOM 890 N N . GLY A 1 124 ? 7.539 -3.460 -20.344 1.00 97.12 124 GLY A N 1
ATOM 891 C CA . GLY A 1 124 ? 7.825 -4.891 -20.206 1.00 97.12 124 GLY A CA 1
ATOM 892 C C . GLY A 1 124 ? 8.157 -5.357 -18.786 1.00 97.12 124 GLY A C 1
ATOM 893 O O . GLY A 1 124 ? 8.054 -6.555 -18.536 1.00 97.12 124 GLY A O 1
ATOM 894 N N . ASN A 1 125 ? 8.470 -4.455 -17.849 1.00 98.12 125 ASN A N 1
ATOM 895 C CA . ASN A 1 125 ? 8.726 -4.843 -16.463 1.00 98.12 125 ASN A CA 1
ATOM 896 C C . ASN A 1 125 ? 7.429 -5.170 -15.721 1.00 98.12 125 ASN A C 1
ATOM 898 O O . ASN A 1 125 ? 6.400 -4.513 -15.899 1.00 98.12 125 ASN A O 1
ATOM 902 N N . ILE A 1 126 ? 7.486 -6.199 -14.881 1.00 98.31 126 ILE A N 1
ATOM 903 C CA . ILE A 1 126 ? 6.334 -6.756 -14.169 1.00 98.31 126 ILE A CA 1
ATOM 904 C C . ILE A 1 126 ? 6.464 -6.485 -12.678 1.00 98.31 126 ILE A C 1
ATOM 906 O O . ILE A 1 126 ? 7.501 -6.791 -12.083 1.00 98.31 126 ILE A O 1
ATOM 910 N N . TYR A 1 127 ? 5.405 -5.936 -12.080 1.00 98.44 127 TYR A N 1
ATOM 911 C CA . TYR A 1 127 ? 5.294 -5.717 -10.637 1.00 98.44 127 TYR A CA 1
ATOM 912 C C . TYR A 1 127 ? 4.155 -6.549 -10.044 1.00 98.44 127 TYR A C 1
ATOM 914 O O . TYR A 1 127 ? 3.137 -6.778 -10.698 1.00 98.44 127 TYR A O 1
ATOM 922 N N . GLN A 1 128 ? 4.287 -6.929 -8.775 1.00 98.12 128 GLN A N 1
ATOM 923 C CA . GLN A 1 128 ? 3.229 -7.567 -7.993 1.00 98.12 128 GLN A CA 1
ATOM 924 C C . GLN A 1 128 ? 3.207 -7.002 -6.574 1.00 98.12 128 GLN A C 1
ATOM 926 O O . GLN A 1 128 ? 4.254 -6.676 -6.015 1.00 98.12 128 GLN A O 1
ATOM 931 N N . ALA A 1 129 ? 2.021 -6.916 -5.975 1.00 98.00 129 ALA A N 1
ATOM 932 C CA . ALA A 1 129 ? 1.864 -6.551 -4.574 1.00 98.00 129 ALA A CA 1
ATOM 933 C C . ALA A 1 129 ? 0.755 -7.376 -3.906 1.00 98.00 129 ALA A C 1
ATOM 935 O O . ALA A 1 129 ? -0.258 -7.665 -4.544 1.00 98.00 129 ALA A O 1
ATOM 936 N N . ASN A 1 130 ? 0.943 -7.721 -2.629 1.00 96.00 130 ASN A N 1
ATOM 937 C CA . ASN A 1 130 ? -0.016 -8.448 -1.791 1.00 96.00 130 ASN A CA 1
ATOM 938 C C . ASN A 1 130 ? -0.094 -7.852 -0.381 1.00 96.00 130 ASN A C 1
ATOM 940 O O . ASN A 1 130 ? 0.974 -7.430 0.124 1.00 96.00 130 ASN A O 1
#

Organism: NCBI:txid412755

Nearest PDB structures (foldseek):
  1w8x-assembly1_N  TM=4.204E-01  e=5.370E-02  Enterobacteria phage PRD1
  8qfl-assembly1_A  TM=3.619E-01  e=2.520E-01  Thermocatellispora tengchongensis
  8qfm-assembly1_B  TM=3.157E-01  e=2.658E-01  Thermocatellispora tengchongensis
  8qfp-assembly1_A  TM=2.713E-01  e=6.238E-01  Thermocatellispora tengchongensis
  1ipj-assembly1_B  TM=2.466E-01  e=5.914E-01  Glycine max

Radius of gyration: 18.79 Å; Cα contacts (8 Å, |Δi|>4): 271; chains: 1; bounding box: 37×40×63 Å

Secondary structure (DSSP, 8-state):
--HHHHHHHHHHHHHHHH-BTTBS-------PPPEESPPTT-EEEEEEPPTT--B---EEEEEESS-EEEEEEEEETTEEEEEEEEESSSEEEEEE-SS-TTTTSPBPTT-EEEEEESSPPPTT-EEEE-

Mean predicted aligned error: 6.14 Å

Foldseek 3Di:
DPDVVVVVVVVVVVVVVCDDLNHNDDDDDDWFDKDFQDAAFDWQDKDWAAAPDWAFAQKKKKFKQFWFKKWFWAAFPNHIDTDIDTGHTGDMDIGGHSATPCPVRTHDHRIMTTITTHHGGDGGMMMHMD

Sequence (130 aa):
MDKHYALAREAILAALIATRWGRDVSPVWVHAAEQTAPGAGTVLVTKAVTAGKTGYVYGFFISAQEANDFLLNWTSGGAAKSKRIVFGGGGSTECVDTVALNEGLGADAGTNITITNVTAATAGNIYQAN

pLDDT: mean 91.77, std 11.43, range [54.28, 98.75]